Protein AF-A0A962V401-F1 (afdb_monomer_lite)

Sequence (139 aa):
MSAPSSNAVAEILKDAGLAAFVAAALFLPIIGLKTEATAGGITLESHWRWALIAVAVVFVGRIVLNVLFWRRPVKTETARRTEQKAAFGRFLGKMALPAFIVFAIVLPQLPTTDRYILDLSILVLTYVMLGWGLNIVVG

pLDDT: mean 72.98, std 13.34, range [42.22, 93.94]

Foldseek 3Di:
DDDDDPVLVVVLQVVLVVQLVVLLVVLCVVPQWDWDQDPPGTDTDGRNVVSVVRSVCSSVVSSCCCVVVVVDPPPCCVVVVVVVCVVVVVVCVVVVVVVVVVCVVCVVVDPPPPVVVVVVVVVVVVVVCVVVVVVPPPD

Radius of gyration: 25.11 Å; chains: 1; bounding box: 46×56×65 Å

Structure (mmCIF, N/CA/C/O backbone):
data_AF-A0A962V401-F1
#
_entry.id   AF-A0A962V401-F1
#
loop_
_atom_site.group_PDB
_atom_site.id
_atom_site.type_symbol
_atom_site.label_atom_id
_atom_site.label_alt_id
_atom_site.label_comp_id
_atom_site.label_asym_id
_atom_site.label_entity_id
_atom_site.label_seq_id
_atom_site.pdbx_PDB_ins_code
_atom_site.Cartn_x
_atom_site.Cartn_y
_atom_site.Cartn_z
_atom_site.occupancy
_atom_site.B_iso_or_equiv
_atom_site.auth_seq_id
_atom_site.auth_comp_id
_atom_site.auth_asym_id
_atom_site.auth_atom_id
_atom_site.pdbx_PDB_model_num
ATOM 1 N N . MET A 1 1 ? 9.702 -25.055 -34.983 1.00 43.50 1 MET A N 1
ATOM 2 C CA . MET A 1 1 ? 8.910 -24.955 -33.737 1.00 43.50 1 MET A CA 1
ATOM 3 C C . MET A 1 1 ? 9.474 -25.965 -32.749 1.00 43.50 1 MET A C 1
ATOM 5 O O . MET A 1 1 ? 9.172 -27.140 -32.870 1.00 43.50 1 MET A O 1
ATOM 9 N N . SER A 1 2 ? 10.379 -25.551 -31.861 1.00 43.22 2 SER A N 1
ATOM 10 C CA . SER A 1 2 ? 10.957 -26.412 -30.819 1.00 43.22 2 SER A CA 1
ATOM 11 C C . SER A 1 2 ? 10.089 -26.347 -29.559 1.00 43.22 2 SER A C 1
ATOM 13 O O . SER A 1 2 ? 9.706 -25.260 -29.127 1.00 43.22 2 SER A O 1
ATOM 15 N N . ALA A 1 3 ? 9.735 -27.512 -29.012 1.00 51.78 3 ALA A N 1
ATOM 16 C CA . ALA A 1 3 ? 8.950 -27.637 -27.788 1.00 51.78 3 ALA A CA 1
ATOM 17 C C . ALA A 1 3 ? 9.644 -26.912 -26.614 1.00 51.78 3 ALA A C 1
ATOM 19 O O . ALA A 1 3 ? 10.876 -26.948 -26.531 1.00 51.78 3 ALA A O 1
ATOM 20 N N . PRO A 1 4 ? 8.895 -26.254 -25.710 1.00 54.12 4 PRO A N 1
ATOM 21 C CA . PRO A 1 4 ? 9.480 -25.694 -24.500 1.00 54.12 4 PRO A CA 1
ATOM 22 C C . PRO A 1 4 ? 10.101 -26.835 -23.687 1.00 54.12 4 PRO A C 1
ATOM 24 O O . PRO A 1 4 ? 9.451 -27.849 -23.432 1.00 54.12 4 PRO A O 1
ATOM 27 N N . SER A 1 5 ? 11.373 -26.697 -23.314 1.00 62.91 5 SER A N 1
ATOM 28 C CA . SER A 1 5 ? 12.041 -27.656 -22.438 1.00 62.91 5 SER A CA 1
ATOM 29 C C . SER A 1 5 ? 11.251 -27.772 -21.131 1.00 62.91 5 SER A C 1
ATOM 31 O O . SER A 1 5 ? 10.781 -26.769 -20.593 1.00 62.91 5 SER A O 1
ATOM 33 N N . SER A 1 6 ? 11.097 -28.991 -20.606 1.00 64.62 6 SER A N 1
ATOM 34 C CA . SER A 1 6 ? 10.346 -29.274 -19.366 1.00 64.62 6 SER A CA 1
ATOM 35 C C . SER A 1 6 ? 10.743 -28.362 -18.192 1.00 64.62 6 SER A C 1
ATOM 37 O O . SER A 1 6 ? 9.933 -28.078 -17.312 1.00 64.62 6 SER A O 1
ATOM 39 N N . ASN A 1 7 ? 11.981 -27.865 -18.205 1.00 76.19 7 ASN A N 1
ATOM 40 C CA . ASN A 1 7 ? 12.528 -26.968 -17.194 1.00 76.19 7 ASN A CA 1
ATOM 41 C C . ASN A 1 7 ? 11.918 -25.560 -17.253 1.00 76.19 7 ASN A C 1
ATOM 43 O O . ASN A 1 7 ? 11.661 -24.979 -16.205 1.00 76.19 7 ASN A O 1
ATOM 47 N N . ALA A 1 8 ? 11.608 -25.037 -18.444 1.00 72.00 8 ALA A N 1
ATOM 48 C CA . ALA A 1 8 ? 11.020 -23.705 -18.591 1.00 72.00 8 ALA A CA 1
ATOM 49 C C . ALA A 1 8 ? 9.598 -23.648 -18.010 1.00 72.00 8 ALA A C 1
ATOM 51 O O . ALA A 1 8 ? 9.237 -22.701 -17.319 1.00 72.00 8 ALA A O 1
ATOM 52 N N . VAL A 1 9 ? 8.796 -24.694 -18.234 1.00 75.06 9 VAL A N 1
ATOM 53 C CA . VAL A 1 9 ? 7.444 -24.790 -17.658 1.00 75.06 9 VAL A CA 1
ATOM 54 C C . VAL A 1 9 ? 7.515 -24.915 -16.133 1.00 75.06 9 VAL A C 1
ATOM 56 O O . VAL A 1 9 ? 6.753 -24.256 -15.427 1.00 75.06 9 VAL A O 1
ATOM 59 N N . ALA A 1 10 ? 8.464 -25.704 -15.617 1.00 80.81 10 ALA A N 1
ATOM 60 C CA . ALA A 1 10 ? 8.680 -25.854 -14.180 1.00 80.81 10 ALA A CA 1
ATOM 61 C C . ALA A 1 10 ? 9.141 -24.547 -13.508 1.00 80.81 10 ALA A C 1
ATOM 63 O O . ALA A 1 10 ? 8.697 -24.245 -12.401 1.00 80.81 10 ALA A O 1
ATOM 64 N N . GLU A 1 11 ? 9.991 -23.754 -14.160 1.00 80.06 11 GLU A N 1
ATOM 65 C CA . GLU A 1 11 ? 10.421 -22.441 -13.661 1.00 80.06 11 GLU A CA 1
ATOM 66 C C . GLU A 1 11 ? 9.275 -21.426 -13.634 1.00 80.06 11 GLU A C 1
ATOM 68 O O . GLU A 1 11 ? 9.088 -20.747 -12.624 1.00 80.06 11 GLU A O 1
ATOM 73 N N . ILE A 1 12 ? 8.460 -21.369 -14.693 1.00 79.50 12 ILE A N 1
ATOM 74 C CA . ILE A 1 12 ? 7.288 -20.483 -14.755 1.00 79.50 12 ILE A CA 1
ATOM 75 C C . ILE A 1 12 ? 6.296 -20.821 -13.638 1.00 79.50 12 ILE A C 1
ATOM 77 O O . ILE A 1 12 ? 5.779 -19.921 -12.974 1.00 79.50 12 ILE A O 1
ATOM 81 N N . LEU A 1 13 ? 6.047 -22.113 -13.409 1.00 84.06 13 LEU A N 1
ATOM 82 C CA . LEU A 1 13 ? 5.112 -22.565 -12.384 1.00 84.06 13 LEU A CA 1
ATOM 83 C C . LEU A 1 13 ? 5.643 -22.305 -10.967 1.00 84.06 13 LEU A C 1
ATOM 85 O O . LEU A 1 13 ? 4.868 -21.932 -10.088 1.00 84.06 13 LEU A O 1
ATOM 89 N N . LYS A 1 14 ? 6.958 -22.443 -10.751 1.00 79.56 14 LYS A N 1
ATOM 90 C CA . LYS A 1 14 ? 7.611 -22.090 -9.482 1.00 79.56 14 LYS A CA 1
ATOM 91 C C . LYS A 1 14 ? 7.542 -20.588 -9.202 1.00 79.56 14 LYS A C 1
ATOM 93 O O . LYS A 1 14 ? 7.170 -20.218 -8.093 1.00 79.56 14 LYS A O 1
ATOM 98 N N . ASP A 1 15 ? 7.842 -19.733 -10.183 1.00 80.56 15 ASP A N 1
ATOM 99 C CA . ASP A 1 15 ? 7.762 -18.270 -10.021 1.00 80.56 15 ASP A CA 1
ATOM 100 C C . ASP A 1 15 ? 6.317 -17.810 -9.771 1.00 80.56 15 ASP A C 1
ATOM 102 O O . ASP A 1 15 ? 6.049 -17.044 -8.844 1.00 80.56 15 ASP A O 1
ATOM 106 N N . ALA A 1 16 ? 5.359 -18.338 -10.539 1.00 83.56 16 ALA A N 1
ATOM 107 C CA . ALA A 1 16 ? 3.942 -18.057 -10.329 1.00 83.56 16 ALA A CA 1
ATOM 108 C C . ALA A 1 16 ? 3.442 -18.553 -8.967 1.00 83.56 16 ALA A C 1
ATOM 110 O O . ALA A 1 16 ? 2.720 -17.828 -8.283 1.00 83.56 16 ALA A O 1
ATOM 111 N N . GLY A 1 17 ? 3.855 -19.752 -8.550 1.00 87.69 17 GLY A N 1
ATOM 112 C CA . GLY A 1 17 ? 3.518 -20.318 -7.246 1.00 87.69 17 GLY A CA 1
ATOM 113 C C . GLY A 1 17 ? 4.066 -19.483 -6.091 1.00 87.69 17 GLY A C 1
ATOM 114 O O . GLY A 1 17 ? 3.326 -19.184 -5.155 1.00 87.69 17 GLY A O 1
ATOM 115 N N . LEU A 1 18 ? 5.322 -19.033 -6.179 1.00 84.75 18 LEU A N 1
ATOM 116 C CA . LEU A 1 18 ? 5.925 -18.171 -5.161 1.00 84.75 18 LEU A CA 1
ATOM 117 C C . LEU A 1 18 ? 5.203 -16.816 -5.081 1.00 84.75 18 LEU A C 1
ATOM 119 O O . LEU A 1 18 ? 4.879 -16.346 -3.992 1.00 84.75 18 LEU A O 1
ATOM 123 N N . ALA A 1 19 ? 4.889 -16.213 -6.231 1.00 82.88 19 ALA A N 1
ATOM 124 C CA . ALA A 1 19 ? 4.147 -14.957 -6.293 1.00 82.88 19 ALA A CA 1
ATOM 125 C C . ALA A 1 19 ? 2.728 -15.087 -5.710 1.00 82.88 19 ALA A C 1
ATOM 127 O O . ALA A 1 19 ? 2.286 -14.218 -4.958 1.00 82.88 19 ALA A O 1
ATOM 128 N N . ALA A 1 20 ? 2.025 -16.182 -6.012 1.00 85.00 20 ALA A N 1
ATOM 129 C CA . ALA A 1 20 ? 0.698 -16.457 -5.468 1.00 85.00 20 ALA A CA 1
ATOM 130 C C . ALA A 1 20 ? 0.731 -16.743 -3.965 1.00 85.00 20 ALA A C 1
ATOM 132 O O . ALA A 1 20 ? -0.165 -16.307 -3.249 1.00 85.00 20 ALA A O 1
ATOM 133 N N . PHE A 1 21 ? 1.775 -17.412 -3.471 1.00 90.38 21 PHE A N 1
ATOM 134 C CA . PHE A 1 21 ? 1.971 -17.632 -2.040 1.00 90.38 21 PHE A CA 1
ATOM 135 C C . PHE A 1 21 ? 2.149 -16.310 -1.284 1.00 90.38 21 PHE A C 1
ATOM 137 O O . PHE A 1 21 ? 1.480 -16.078 -0.278 1.00 90.38 21 PHE A O 1
ATOM 144 N N . VAL A 1 22 ? 2.983 -15.405 -1.806 1.00 88.19 22 VAL A N 1
ATOM 145 C CA . VAL A 1 22 ? 3.153 -14.061 -1.230 1.00 88.19 22 VAL A CA 1
ATOM 146 C C . VAL A 1 22 ? 1.838 -13.276 -1.277 1.00 88.19 22 VAL A C 1
ATOM 148 O O . VAL A 1 22 ? 1.448 -12.666 -0.284 1.00 88.19 22 VAL A O 1
ATOM 151 N N . ALA A 1 23 ? 1.113 -13.328 -2.397 1.00 86.06 23 ALA A N 1
ATOM 152 C CA . ALA A 1 23 ? -0.193 -12.684 -2.515 1.00 86.06 23 ALA A CA 1
ATOM 153 C C . ALA A 1 23 ? -1.221 -13.266 -1.537 1.00 86.06 23 ALA A C 1
ATOM 155 O O . ALA A 1 23 ? -2.005 -12.514 -0.970 1.00 86.06 23 ALA A O 1
ATOM 156 N N . ALA A 1 24 ? -1.204 -14.577 -1.297 1.00 86.56 24 ALA A N 1
ATOM 157 C CA . ALA A 1 24 ? -2.078 -15.219 -0.327 1.00 86.56 24 ALA A CA 1
ATOM 158 C C . ALA A 1 24 ? -1.774 -14.749 1.097 1.00 86.56 24 ALA A C 1
ATOM 160 O O . ALA A 1 24 ? -2.691 -14.348 1.810 1.00 86.56 24 ALA A O 1
ATOM 161 N N . ALA A 1 25 ? -0.496 -14.712 1.481 1.00 88.12 25 ALA A N 1
ATOM 162 C CA . ALA A 1 25 ? -0.080 -14.220 2.791 1.00 88.12 25 ALA A CA 1
ATOM 163 C C . ALA A 1 25 ? -0.564 -12.783 3.062 1.00 88.12 25 ALA A C 1
ATOM 165 O O . ALA A 1 25 ? -0.915 -12.457 4.193 1.00 88.12 25 ALA A O 1
ATOM 166 N N . LEU A 1 26 ? -0.626 -11.941 2.025 1.00 87.19 26 LEU A N 1
ATOM 167 C CA . LEU A 1 26 ? -1.091 -10.558 2.137 1.00 87.19 26 LEU A CA 1
ATOM 168 C C . LEU A 1 26 ? -2.619 -10.428 2.044 1.00 87.19 26 LEU A C 1
ATOM 170 O O . LEU A 1 26 ? -3.238 -9.767 2.872 1.00 87.19 26 LEU A O 1
ATOM 174 N N . PHE A 1 27 ? -3.253 -11.040 1.046 1.00 84.31 27 PHE A N 1
ATOM 175 C CA . PHE A 1 27 ? -4.665 -10.805 0.739 1.00 84.31 27 PHE A CA 1
ATOM 176 C C . PHE A 1 27 ? -5.631 -11.608 1.602 1.00 84.31 27 PHE A C 1
ATOM 178 O O . PHE A 1 27 ? -6.745 -11.139 1.826 1.00 84.31 27 PHE A O 1
ATOM 185 N N . LEU A 1 28 ? -5.242 -12.777 2.118 1.00 83.69 28 LEU A N 1
ATOM 186 C CA . LEU A 1 28 ? -6.113 -13.547 3.011 1.00 83.69 28 LEU A CA 1
ATOM 187 C C . LEU A 1 28 ? -6.491 -12.771 4.282 1.00 83.69 28 LEU A C 1
ATOM 189 O O . LEU A 1 28 ? -7.688 -12.671 4.544 1.00 83.69 28 LEU A O 1
ATOM 193 N N . PRO A 1 29 ? -5.553 -12.188 5.053 1.00 78.25 29 PRO A N 1
ATOM 194 C CA . PRO A 1 29 ? -5.925 -11.429 6.246 1.00 78.25 29 PRO A CA 1
ATOM 195 C C . PRO A 1 29 ? -6.594 -10.092 5.907 1.00 78.25 29 PRO A C 1
ATOM 197 O O . PRO A 1 29 ? -7.515 -9.689 6.607 1.00 78.25 29 PRO A O 1
ATOM 200 N N . ILE A 1 30 ? -6.172 -9.426 4.825 1.00 79.38 30 ILE A N 1
ATOM 201 C CA . ILE A 1 30 ? -6.671 -8.090 4.458 1.00 79.38 30 ILE A CA 1
ATOM 202 C C . ILE A 1 30 ? -8.090 -8.143 3.874 1.00 79.38 30 ILE A C 1
ATOM 204 O O . ILE A 1 30 ? -8.907 -7.276 4.163 1.00 79.38 30 ILE A O 1
ATOM 208 N N . ILE A 1 31 ? -8.386 -9.133 3.029 1.00 79.75 31 ILE A N 1
ATOM 209 C CA . ILE A 1 31 ? -9.669 -9.242 2.316 1.00 79.75 31 ILE A CA 1
ATOM 210 C C . ILE A 1 31 ? -10.583 -10.276 2.981 1.00 79.75 31 ILE A C 1
ATOM 212 O O . ILE A 1 31 ? -11.800 -10.124 2.963 1.00 79.75 31 ILE A O 1
ATOM 216 N N . GLY A 1 32 ? -10.027 -11.342 3.562 1.00 73.44 32 GLY A N 1
ATOM 217 C CA . GLY A 1 32 ? -10.812 -12.445 4.122 1.00 73.44 32 GLY A CA 1
ATOM 218 C C . GLY A 1 32 ? -11.537 -12.102 5.423 1.00 73.44 32 GLY A C 1
ATOM 219 O O . GLY A 1 32 ? -12.570 -12.711 5.714 1.00 73.44 32 GLY A O 1
ATOM 220 N N . LEU A 1 33 ? -11.041 -11.122 6.182 1.00 71.81 33 LEU A N 1
ATOM 221 C CA . LEU A 1 33 ? -11.583 -10.734 7.482 1.00 71.81 33 LEU A CA 1
ATOM 222 C C . LEU A 1 33 ? -11.992 -9.260 7.451 1.00 71.81 33 LEU A C 1
ATOM 224 O O . LEU A 1 33 ? -11.164 -8.373 7.639 1.00 71.81 33 LEU A O 1
ATOM 228 N N . LYS A 1 34 ? -13.281 -9.001 7.213 1.00 65.31 34 LYS A N 1
ATOM 229 C CA . LYS A 1 34 ? -13.847 -7.654 7.286 1.00 65.31 34 LYS A CA 1
ATOM 230 C C . LYS A 1 34 ? -14.651 -7.530 8.575 1.00 65.31 34 LYS A C 1
ATOM 232 O O . LYS A 1 34 ? -15.604 -8.273 8.795 1.00 65.31 34 LYS A O 1
ATOM 237 N N . THR A 1 35 ? -14.256 -6.613 9.448 1.00 67.75 35 THR A N 1
ATOM 238 C CA . THR A 1 35 ? -15.041 -6.279 10.640 1.00 67.75 35 THR A CA 1
ATOM 239 C C . THR A 1 35 ? -16.066 -5.218 10.279 1.00 67.75 35 THR A C 1
ATOM 241 O O . THR A 1 35 ? -15.695 -4.094 9.942 1.00 67.75 35 THR A O 1
ATOM 244 N N . GLU A 1 36 ? -17.344 -5.573 10.355 1.00 67.56 36 GLU A N 1
ATOM 245 C CA . GLU A 1 36 ? -18.454 -4.637 10.186 1.00 67.56 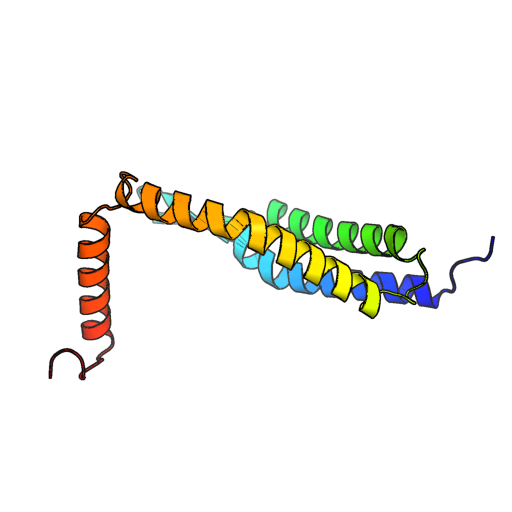36 GLU A CA 1
ATOM 246 C C . GLU A 1 36 ? -18.978 -4.258 11.578 1.00 67.56 36 GLU A C 1
ATOM 248 O O . GLU A 1 36 ? -19.319 -5.122 12.391 1.00 67.56 36 GLU A O 1
ATOM 253 N N . ALA A 1 37 ? -18.982 -2.959 11.884 1.00 61.34 37 ALA A N 1
ATOM 254 C CA . ALA A 1 37 ? -19.519 -2.436 13.134 1.00 61.34 37 ALA A CA 1
ATOM 255 C C . ALA A 1 37 ? -21.019 -2.173 12.954 1.00 61.34 37 ALA A C 1
ATOM 257 O O . ALA A 1 37 ? -21.414 -1.206 12.305 1.00 61.34 37 ALA A O 1
ATOM 258 N N . THR A 1 38 ? -21.851 -3.048 13.515 1.00 62.91 38 THR A N 1
ATOM 259 C CA . THR A 1 38 ? -23.307 -2.863 13.573 1.00 62.91 38 THR A CA 1
ATOM 260 C C . THR A 1 38 ? -23.687 -2.228 14.911 1.00 62.91 38 THR A C 1
ATOM 262 O O . THR A 1 38 ? -22.955 -2.348 15.891 1.00 62.91 38 THR A O 1
ATOM 265 N N . ALA A 1 39 ? -24.846 -1.564 14.974 1.00 63.81 39 ALA A N 1
ATOM 266 C CA . ALA A 1 39 ? -25.337 -0.777 16.116 1.00 63.81 39 ALA A CA 1
ATOM 267 C C . ALA A 1 39 ? -25.395 -1.500 17.490 1.00 63.81 39 ALA A C 1
ATOM 269 O O . ALA A 1 39 ? -25.713 -0.865 18.490 1.00 63.81 39 ALA A O 1
ATOM 270 N N . GLY A 1 40 ? -25.075 -2.798 17.560 1.00 71.69 40 GLY A N 1
ATOM 271 C CA . GLY A 1 40 ? -24.986 -3.589 18.792 1.00 71.69 40 GLY A CA 1
ATOM 272 C C . GLY A 1 40 ? -23.695 -4.406 18.970 1.00 71.69 40 GLY A C 1
ATOM 273 O O . GLY A 1 40 ? -23.645 -5.214 19.894 1.00 71.69 40 GLY A O 1
ATOM 274 N N . GLY A 1 41 ? -22.666 -4.248 18.122 1.00 67.50 41 GLY A N 1
ATOM 275 C CA . GLY A 1 41 ? -21.396 -4.974 18.274 1.00 67.50 41 GLY A CA 1
ATOM 276 C C . GLY A 1 41 ? -20.521 -5.063 17.017 1.00 67.50 41 GLY A C 1
ATOM 277 O O . GLY A 1 41 ? -20.858 -4.551 15.950 1.00 67.50 41 GLY A O 1
ATOM 278 N N . ILE A 1 42 ? -19.377 -5.740 17.154 1.00 68.12 42 ILE A N 1
ATOM 279 C CA . ILE A 1 42 ? -18.432 -6.017 16.062 1.00 68.12 42 ILE A CA 1
ATOM 280 C C . ILE A 1 42 ? -18.755 -7.406 15.508 1.00 68.12 42 ILE A C 1
ATOM 282 O O . ILE A 1 42 ? -18.558 -8.408 16.196 1.00 68.12 42 ILE A O 1
ATOM 286 N N . THR A 1 43 ? -19.247 -7.482 14.275 1.00 65.88 43 THR A N 1
ATOM 287 C CA . THR A 1 43 ? -19.491 -8.755 13.584 1.00 65.88 43 THR A CA 1
ATOM 288 C C . THR A 1 43 ? -18.397 -8.993 12.548 1.00 65.88 43 THR A C 1
ATOM 290 O O . THR A 1 43 ? -18.076 -8.105 11.758 1.00 65.88 43 THR A O 1
ATOM 293 N N . LEU A 1 44 ? -17.789 -10.184 12.558 1.00 65.81 44 LEU A N 1
ATOM 294 C CA . LEU A 1 44 ? -16.812 -10.581 11.543 1.00 65.81 44 LEU A CA 1
ATOM 295 C C . LEU A 1 44 ? -17.546 -11.111 10.309 1.00 65.81 44 LEU A C 1
ATOM 297 O O . LEU A 1 44 ? -18.040 -12.239 10.315 1.00 65.81 44 LEU A O 1
ATOM 301 N N . GLU A 1 45 ? -17.574 -10.324 9.236 1.00 69.94 45 GLU A N 1
ATOM 302 C CA . GLU A 1 45 ? -18.034 -10.793 7.934 1.00 69.94 45 GLU A CA 1
ATOM 303 C C . GLU A 1 45 ? -16.861 -11.328 7.119 1.00 69.94 45 GLU A C 1
ATOM 305 O O . GLU A 1 45 ? -15.930 -10.612 6.726 1.00 69.94 45 GLU A O 1
ATOM 310 N N . SER A 1 46 ? -16.903 -12.628 6.849 1.00 71.69 46 SER A N 1
ATOM 311 C CA . SER A 1 46 ? -15.780 -13.304 6.230 1.00 71.69 46 SER A CA 1
ATOM 312 C C . SER A 1 46 ? -15.927 -13.406 4.714 1.00 71.69 46 SER A C 1
ATOM 314 O O . SER A 1 46 ? -16.760 -14.142 4.184 1.00 71.69 46 SER A O 1
ATOM 316 N N . HIS A 1 47 ? -15.073 -12.676 4.003 1.00 79.44 47 HIS A N 1
ATOM 317 C CA . HIS A 1 47 ? -15.124 -12.498 2.553 1.00 79.44 47 HIS A CA 1
ATOM 318 C C . HIS A 1 47 ? -14.089 -13.377 1.819 1.00 79.44 47 HIS A C 1
ATOM 320 O O . HIS A 1 47 ? -13.449 -12.950 0.855 1.00 79.44 47 HIS A O 1
ATOM 326 N N . TRP A 1 48 ? -13.948 -14.645 2.234 1.00 78.19 48 TRP A N 1
ATOM 327 C CA . TRP A 1 48 ? -12.980 -15.617 1.681 1.00 78.19 48 TRP A CA 1
ATOM 328 C C . TRP A 1 48 ? -13.001 -15.726 0.154 1.00 78.19 48 TRP A C 1
ATOM 330 O O . TRP A 1 48 ? -11.964 -15.922 -0.477 1.00 78.19 48 TRP A O 1
ATOM 340 N N . ARG A 1 49 ? -14.181 -15.571 -0.454 1.00 82.19 49 ARG A N 1
ATOM 341 C CA . ARG A 1 49 ? -14.363 -15.670 -1.907 1.00 82.19 49 ARG A CA 1
ATOM 342 C C . ARG A 1 49 ? -13.532 -14.625 -2.655 1.00 82.19 49 ARG A C 1
ATOM 344 O O . ARG A 1 49 ? -12.863 -14.963 -3.624 1.00 82.19 49 ARG A O 1
ATOM 351 N N . TRP A 1 50 ? -13.525 -13.383 -2.174 1.00 80.44 50 TRP A N 1
ATOM 352 C CA . TRP A 1 50 ? -12.772 -12.284 -2.783 1.00 80.44 50 TRP A CA 1
ATOM 353 C C . TRP A 1 50 ? -11.266 -12.430 -2.571 1.00 80.44 50 TRP A C 1
ATOM 355 O O . TRP A 1 50 ? -10.493 -12.182 -3.495 1.00 80.44 50 TRP A O 1
ATOM 365 N N . ALA A 1 51 ? -10.854 -12.911 -1.394 1.00 81.25 51 ALA A N 1
ATOM 366 C CA . ALA A 1 51 ? -9.451 -13.194 -1.107 1.00 81.25 51 ALA A CA 1
ATOM 367 C C . ALA A 1 51 ? -8.889 -14.274 -2.050 1.00 81.25 51 ALA A C 1
ATOM 369 O O . ALA A 1 51 ? -7.827 -14.090 -2.644 1.00 81.25 51 ALA A O 1
ATOM 370 N N . LEU A 1 52 ? -9.629 -15.368 -2.258 1.00 85.81 52 LEU A N 1
ATOM 371 C CA . LEU A 1 52 ? -9.219 -16.445 -3.165 1.00 85.81 52 LEU A CA 1
ATOM 372 C C . LEU A 1 52 ? -9.173 -15.993 -4.631 1.00 85.81 52 LEU A C 1
ATOM 374 O O . LEU A 1 52 ? 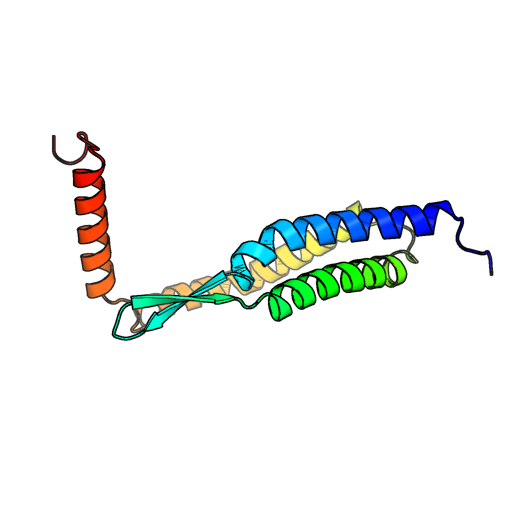-8.236 -16.352 -5.345 1.00 85.81 52 LEU A O 1
ATOM 378 N N . ILE A 1 53 ? -10.133 -15.173 -5.075 1.00 87.06 53 ILE A N 1
ATOM 379 C CA . ILE A 1 53 ? -10.120 -14.597 -6.429 1.00 87.06 53 ILE A CA 1
ATOM 380 C C . ILE A 1 53 ? -8.873 -13.726 -6.628 1.00 87.06 53 ILE A C 1
ATOM 382 O O . ILE A 1 53 ? -8.196 -13.866 -7.645 1.00 87.06 53 ILE A O 1
ATOM 386 N N . ALA A 1 54 ? -8.521 -12.875 -5.660 1.00 83.50 54 ALA A N 1
ATOM 387 C CA . ALA A 1 54 ? -7.336 -12.022 -5.753 1.00 83.50 54 ALA A CA 1
ATOM 388 C C . ALA A 1 54 ? -6.039 -12.842 -5.895 1.00 83.50 54 ALA A C 1
ATOM 390 O O . ALA A 1 54 ? -5.204 -12.543 -6.751 1.00 83.50 54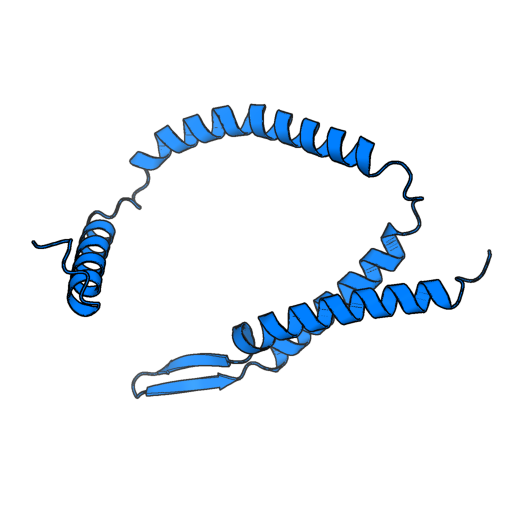 ALA A O 1
ATOM 391 N N . VAL A 1 55 ? -5.894 -13.920 -5.118 1.00 86.12 55 VAL A N 1
ATOM 392 C CA . VAL A 1 55 ? -4.745 -14.839 -5.218 1.00 86.12 55 VAL A CA 1
ATOM 393 C C . VAL A 1 55 ? -4.706 -15.541 -6.577 1.00 86.12 55 VAL A C 1
ATOM 395 O O . VAL A 1 55 ? -3.649 -15.599 -7.210 1.00 86.12 55 VAL A O 1
ATOM 398 N N . ALA A 1 56 ? -5.852 -16.029 -7.060 1.00 86.38 56 ALA A N 1
ATOM 399 C CA . ALA A 1 56 ? -5.952 -16.682 -8.363 1.00 86.38 56 ALA A CA 1
ATOM 400 C C . ALA A 1 56 ? -5.587 -15.730 -9.514 1.00 86.38 56 ALA A C 1
ATOM 402 O O . ALA A 1 56 ? -4.866 -16.122 -10.433 1.00 86.38 56 ALA A O 1
ATOM 403 N N . VAL A 1 57 ? -6.015 -14.465 -9.444 1.00 90.62 57 VAL A N 1
ATOM 404 C CA . VAL A 1 57 ? -5.658 -13.432 -10.427 1.00 90.62 57 VAL A CA 1
ATOM 405 C C . VAL A 1 57 ? -4.152 -13.184 -10.445 1.00 90.62 57 VAL A C 1
ATOM 407 O O . VAL A 1 57 ? -3.573 -13.101 -11.528 1.00 90.62 57 VAL A O 1
ATOM 410 N N . VAL A 1 58 ? -3.491 -13.118 -9.285 1.00 85.81 58 VAL A N 1
ATOM 411 C CA . VAL A 1 58 ? -2.027 -12.958 -9.233 1.00 85.81 58 VAL A CA 1
ATOM 412 C C . VAL A 1 58 ? -1.316 -14.174 -9.826 1.00 85.81 58 VAL A C 1
ATOM 414 O O . VAL A 1 58 ? -0.399 -13.999 -10.627 1.00 85.81 58 VAL A O 1
ATOM 417 N N . PHE A 1 59 ? -1.752 -15.392 -9.496 1.00 85.94 59 PHE A N 1
ATOM 418 C CA . PHE A 1 59 ? -1.171 -16.624 -10.038 1.00 85.94 59 PHE A CA 1
ATOM 419 C C . PHE A 1 59 ? -1.291 -16.689 -11.568 1.00 85.94 59 PHE A C 1
ATOM 421 O O . PHE A 1 59 ? -0.289 -16.830 -12.273 1.00 85.94 59 PHE A O 1
ATOM 428 N N . VAL A 1 60 ? -2.509 -16.523 -12.094 1.00 85.81 60 VAL A N 1
ATOM 429 C CA . VAL A 1 60 ? -2.784 -16.572 -13.538 1.00 85.81 60 VAL A CA 1
ATOM 430 C C . VAL A 1 60 ? -2.106 -15.410 -14.254 1.00 85.81 60 VAL A C 1
ATOM 432 O O . VAL A 1 60 ? -1.454 -15.617 -15.275 1.00 85.81 60 VAL A O 1
ATOM 435 N N . GLY A 1 61 ? -2.191 -14.200 -13.700 1.00 83.44 61 GLY A N 1
ATOM 436 C CA . GLY A 1 61 ? -1.514 -13.024 -14.234 1.00 83.44 61 GLY A CA 1
ATOM 437 C C . GLY A 1 61 ? -0.006 -13.236 -14.326 1.00 83.44 61 GLY A C 1
ATOM 438 O O . GLY A 1 61 ? 0.594 -12.919 -15.352 1.00 83.44 61 GLY A O 1
ATOM 439 N N . ARG A 1 62 ? 0.611 -13.852 -13.311 1.00 79.75 62 ARG A N 1
ATOM 440 C CA . ARG A 1 62 ? 2.047 -14.144 -13.322 1.00 79.75 62 ARG A CA 1
ATOM 441 C C . ARG A 1 62 ? 2.424 -15.165 -14.393 1.00 79.75 62 ARG A C 1
ATOM 443 O O . ARG A 1 62 ? 3.414 -14.950 -15.089 1.00 79.75 62 ARG A O 1
ATOM 450 N N . ILE A 1 63 ? 1.617 -16.210 -14.589 1.00 80.44 63 ILE A N 1
ATOM 451 C CA . ILE A 1 63 ? 1.812 -17.189 -15.672 1.00 80.44 63 ILE A CA 1
ATOM 452 C C . ILE A 1 63 ? 1.677 -16.517 -17.039 1.00 80.44 63 ILE A C 1
ATOM 454 O O . ILE A 1 63 ? 2.549 -16.684 -17.888 1.00 80.44 63 ILE A O 1
ATOM 458 N N . VAL A 1 64 ? 0.622 -15.725 -17.253 1.00 83.12 64 VAL A N 1
ATOM 459 C CA . VAL A 1 64 ? 0.380 -15.028 -18.525 1.00 83.12 64 VAL A CA 1
ATOM 460 C C . VAL A 1 64 ? 1.517 -14.061 -18.837 1.00 83.12 64 VAL A C 1
ATOM 462 O O . VAL A 1 64 ? 2.025 -14.068 -19.955 1.00 83.12 64 VAL A O 1
ATOM 465 N N . LEU A 1 65 ? 1.969 -13.272 -17.859 1.00 77.75 65 LEU A N 1
ATOM 466 C CA . LEU A 1 65 ? 3.101 -12.366 -18.042 1.00 77.75 65 LEU A CA 1
ATOM 467 C C . LEU A 1 65 ? 4.381 -13.132 -18.389 1.00 77.75 65 LEU A C 1
ATOM 469 O O . LEU A 1 65 ? 5.091 -12.746 -19.314 1.00 77.75 65 LEU A O 1
ATOM 473 N N . ASN A 1 66 ? 4.663 -14.235 -17.701 1.00 73.94 66 ASN A N 1
ATOM 474 C CA . ASN A 1 66 ? 5.865 -15.019 -17.961 1.00 73.94 66 ASN A CA 1
ATOM 475 C C . ASN A 1 66 ? 5.803 -15.702 -19.346 1.00 73.94 66 ASN A C 1
ATOM 477 O O . ASN A 1 66 ? 6.749 -15.649 -20.120 1.00 73.94 66 ASN A O 1
ATOM 481 N N . VAL A 1 67 ? 4.649 -16.224 -19.763 1.00 74.00 67 VAL A N 1
ATOM 482 C CA . VAL A 1 67 ? 4.487 -16.830 -21.098 1.00 74.00 67 VAL A CA 1
ATOM 483 C C . VAL A 1 67 ? 4.528 -15.786 -22.227 1.00 74.00 67 VAL A C 1
ATOM 485 O O . VAL A 1 67 ? 5.099 -16.047 -23.290 1.00 74.00 67 VAL A O 1
ATOM 488 N N . LEU A 1 68 ? 3.941 -14.602 -22.018 1.00 72.06 68 LEU A N 1
ATOM 489 C CA . LEU A 1 68 ? 3.802 -13.572 -23.052 1.00 72.06 68 LEU A CA 1
ATOM 490 C C . LEU A 1 68 ? 5.063 -12.703 -23.204 1.00 72.06 68 LEU A C 1
ATOM 492 O O . LEU A 1 68 ? 5.432 -12.347 -24.324 1.00 72.06 68 LEU A O 1
ATOM 496 N N . PHE A 1 69 ? 5.746 -12.374 -22.102 1.00 65.50 69 PHE A N 1
ATOM 497 C CA . PHE A 1 69 ? 6.900 -11.465 -22.115 1.00 65.50 69 PHE A CA 1
ATOM 498 C C . PHE A 1 69 ? 8.254 -12.183 -22.264 1.00 65.50 69 PHE A C 1
ATOM 500 O O . PHE A 1 69 ? 9.204 -11.567 -22.751 1.00 65.50 69 PHE A O 1
ATOM 507 N N . TRP A 1 70 ? 8.357 -13.483 -21.957 1.00 57.75 70 TRP A N 1
ATOM 508 C CA . TRP A 1 70 ? 9.632 -14.229 -21.989 1.00 57.75 70 TRP A CA 1
ATOM 509 C C . TRP A 1 70 ? 10.050 -14.747 -23.379 1.00 57.75 70 TRP A C 1
ATOM 511 O O . TRP A 1 70 ? 11.092 -15.380 -23.532 1.00 57.75 70 TRP A O 1
ATOM 521 N N . ARG A 1 71 ? 9.298 -14.416 -24.443 1.00 54.78 71 ARG A N 1
ATOM 522 C CA . ARG A 1 71 ? 9.740 -14.600 -25.845 1.00 54.78 71 ARG A CA 1
ATOM 523 C C . ARG A 1 71 ? 10.684 -13.504 -26.352 1.00 54.78 71 ARG A C 1
ATOM 525 O O . ARG A 1 71 ? 11.067 -13.531 -27.521 1.00 54.78 71 ARG A O 1
ATOM 532 N N . ARG A 1 72 ? 11.070 -12.532 -25.520 1.00 51.47 72 ARG A N 1
ATOM 533 C CA . ARG A 1 72 ? 12.100 -11.550 -25.883 1.00 51.47 72 ARG A CA 1
ATOM 534 C C . ARG A 1 72 ? 13.417 -11.920 -25.203 1.00 51.47 72 ARG A C 1
ATOM 536 O O . ARG A 1 72 ? 13.434 -12.010 -23.979 1.00 51.47 72 ARG A O 1
ATOM 543 N N . PRO A 1 73 ? 14.513 -12.136 -25.956 1.00 42.22 73 PRO A N 1
ATOM 544 C CA . PRO A 1 73 ? 15.794 -12.475 -25.360 1.00 42.22 73 PRO A CA 1
ATOM 545 C C . PRO A 1 73 ? 16.212 -11.357 -24.406 1.00 42.22 73 PRO A C 1
ATOM 547 O O . PRO A 1 73 ? 16.372 -10.196 -24.796 1.00 42.22 73 PRO A O 1
ATOM 550 N N . VAL A 1 74 ? 16.380 -11.729 -23.141 1.00 50.31 74 VAL A N 1
ATOM 551 C CA . VAL A 1 74 ? 16.952 -10.900 -22.084 1.00 50.31 74 VAL A CA 1
ATOM 552 C C . VAL A 1 74 ? 18.431 -10.692 -22.413 1.00 50.31 74 VAL A C 1
ATOM 554 O O . VAL A 1 74 ? 19.306 -11.400 -21.929 1.00 50.31 74 VAL A O 1
ATOM 557 N N . LYS A 1 75 ? 18.725 -9.745 -23.306 1.00 45.28 75 LYS A N 1
ATOM 558 C CA . LYS A 1 75 ? 20.097 -9.263 -23.533 1.00 45.28 75 LYS A CA 1
ATOM 559 C C . LYS A 1 75 ? 20.217 -7.743 -23.600 1.00 45.28 75 LYS A C 1
ATOM 561 O O . LYS A 1 75 ? 21.253 -7.216 -23.987 1.00 45.28 75 LYS A O 1
ATOM 566 N N . THR A 1 76 ? 19.184 -7.010 -23.186 1.00 46.22 76 THR A N 1
ATOM 567 C CA . THR A 1 76 ? 19.229 -5.536 -23.167 1.00 46.22 76 THR A CA 1
ATOM 568 C C . THR A 1 76 ? 18.338 -4.931 -22.077 1.00 46.22 76 THR A C 1
ATOM 570 O O . THR A 1 76 ? 17.857 -3.816 -22.224 1.00 46.22 76 THR A O 1
ATOM 573 N N . GLU A 1 77 ? 18.064 -5.632 -20.972 1.00 51.94 77 GLU A N 1
ATOM 574 C CA . GLU A 1 77 ? 17.256 -5.034 -19.894 1.00 51.94 77 GLU A CA 1
ATOM 575 C C . GLU A 1 77 ? 18.041 -4.022 -19.055 1.00 51.94 77 GLU A C 1
ATOM 577 O O . GLU A 1 77 ? 17.471 -3.017 -18.653 1.00 51.94 77 GLU A O 1
ATOM 582 N N . THR A 1 78 ? 19.344 -4.194 -18.840 1.00 47.94 78 THR A N 1
ATOM 583 C CA . THR A 1 78 ? 20.138 -3.244 -18.041 1.00 47.94 78 THR A CA 1
ATOM 584 C C . THR A 1 78 ? 20.363 -1.911 -18.761 1.00 47.94 78 THR A C 1
ATOM 586 O O . THR A 1 78 ? 20.221 -0.857 -18.146 1.00 47.94 78 THR A O 1
ATOM 589 N N . ALA A 1 79 ? 20.613 -1.925 -20.075 1.00 46.72 79 ALA A N 1
ATOM 590 C CA . ALA A 1 79 ? 20.757 -0.700 -20.870 1.00 46.72 79 ALA A CA 1
ATOM 591 C C . ALA A 1 79 ? 19.401 -0.007 -21.118 1.00 46.72 79 ALA A C 1
ATOM 593 O O . ALA A 1 79 ? 19.273 1.201 -20.927 1.00 46.72 79 ALA A O 1
ATOM 594 N N . ARG A 1 80 ? 18.347 -0.776 -21.433 1.00 50.25 80 ARG A N 1
ATOM 595 C CA . ARG A 1 80 ? 17.016 -0.232 -21.749 1.00 50.25 80 ARG A CA 1
ATOM 596 C C . ARG A 1 80 ? 16.221 0.195 -20.512 1.00 50.25 80 ARG A C 1
ATOM 598 O O . ARG A 1 80 ? 15.496 1.182 -20.591 1.00 50.25 80 ARG A O 1
ATOM 605 N N . ARG A 1 81 ? 16.380 -0.469 -19.354 1.00 50.03 81 ARG A N 1
ATOM 606 C CA . ARG A 1 81 ? 15.810 0.008 -18.075 1.00 50.03 81 ARG A CA 1
ATOM 607 C C . ARG A 1 81 ? 16.509 1.273 -17.587 1.00 50.03 81 ARG A C 1
ATOM 609 O O . ARG A 1 81 ? 15.843 2.105 -16.984 1.00 50.03 81 ARG A O 1
ATOM 616 N N . THR A 1 82 ? 17.801 1.449 -17.867 1.00 48.22 82 THR A N 1
ATOM 617 C CA . THR A 1 82 ? 18.527 2.688 -17.539 1.00 48.22 82 THR A CA 1
ATOM 618 C C . THR A 1 82 ? 18.068 3.838 -18.435 1.00 48.22 82 THR A C 1
ATOM 620 O O . THR A 1 82 ? 17.742 4.902 -17.918 1.00 48.22 82 THR A O 1
ATOM 623 N N . GLU A 1 83 ? 17.902 3.615 -19.743 1.00 52.53 83 GLU A N 1
ATOM 624 C CA . GLU A 1 83 ? 17.334 4.623 -20.652 1.00 52.53 83 GLU A CA 1
ATOM 625 C C . GLU A 1 83 ? 15.861 4.935 -20.372 1.00 52.53 83 GLU A C 1
ATOM 627 O O . GLU A 1 83 ? 15.489 6.105 -20.386 1.00 52.53 83 GLU A O 1
ATOM 632 N N . GLN A 1 84 ? 15.016 3.944 -20.065 1.00 53.34 84 GLN A N 1
ATOM 633 C CA . GLN A 1 84 ? 13.615 4.192 -19.700 1.00 53.34 84 GLN A CA 1
ATOM 634 C C . GLN A 1 84 ? 13.480 4.874 -18.340 1.00 53.34 84 GLN A C 1
ATOM 636 O O . GLN A 1 84 ? 12.668 5.784 -18.222 1.00 53.34 84 GLN A O 1
ATOM 641 N N . LYS A 1 85 ? 14.282 4.511 -17.329 1.00 50.75 85 LYS A N 1
ATOM 642 C CA . LYS A 1 85 ? 14.318 5.238 -16.048 1.00 50.75 85 LYS A CA 1
ATOM 643 C C . LYS A 1 85 ? 14.875 6.653 -16.215 1.00 50.75 85 LYS A C 1
ATOM 645 O O . LYS A 1 85 ? 14.376 7.561 -15.565 1.00 50.75 85 LYS A O 1
ATOM 650 N N . ALA A 1 86 ? 15.836 6.871 -17.114 1.00 55.62 86 ALA A N 1
ATOM 651 C CA . ALA A 1 86 ? 16.379 8.197 -17.418 1.00 55.62 86 ALA A CA 1
ATOM 652 C C . ALA A 1 86 ? 15.447 9.045 -18.305 1.00 55.62 86 ALA A C 1
ATOM 654 O O . ALA A 1 86 ? 15.429 10.268 -18.192 1.00 55.62 86 ALA A O 1
ATOM 655 N N . ALA A 1 87 ? 14.666 8.434 -19.197 1.00 59.78 87 ALA A N 1
ATOM 656 C CA . ALA A 1 87 ? 13.649 9.109 -20.003 1.00 59.78 87 ALA A CA 1
ATOM 657 C C . ALA A 1 87 ? 12.406 9.427 -19.165 1.00 59.78 87 ALA A C 1
ATOM 659 O O . ALA A 1 87 ? 11.917 10.551 -19.214 1.00 59.78 87 ALA A O 1
ATOM 660 N N . PHE A 1 88 ? 11.960 8.487 -18.328 1.00 56.31 88 PHE A N 1
ATOM 661 C CA . PHE A 1 88 ? 10.896 8.702 -17.352 1.00 56.31 88 PHE A CA 1
ATOM 662 C C . PHE A 1 88 ? 11.328 9.705 -16.283 1.00 56.31 88 PHE A C 1
ATOM 664 O O . PHE A 1 88 ? 10.577 10.617 -15.996 1.00 56.31 88 PHE A O 1
ATOM 671 N N . GLY A 1 89 ? 12.561 9.638 -15.777 1.00 60.25 89 GLY A N 1
ATOM 672 C CA . GLY A 1 89 ? 13.118 10.628 -14.850 1.00 60.25 89 GLY A CA 1
ATOM 673 C C . GLY A 1 89 ? 13.269 12.022 -15.464 1.00 60.25 89 GLY A C 1
ATOM 674 O O . GLY A 1 89 ? 13.034 13.010 -14.780 1.00 60.25 89 GLY A O 1
ATOM 675 N N . ARG A 1 90 ? 13.576 12.134 -16.765 1.00 61.53 90 ARG A N 1
ATOM 676 C CA . ARG A 1 90 ? 13.581 13.424 -17.485 1.00 61.53 90 ARG A CA 1
ATOM 677 C C . ARG A 1 90 ? 12.179 13.946 -17.790 1.00 61.53 90 ARG A C 1
ATOM 679 O O . ARG A 1 90 ? 11.972 15.152 -17.730 1.00 61.53 90 ARG A O 1
ATOM 686 N N . PHE A 1 91 ? 11.229 13.072 -18.113 1.00 60.41 91 PHE A N 1
ATOM 687 C CA . PHE A 1 91 ? 9.829 13.430 -18.353 1.00 60.41 91 PHE A CA 1
ATOM 688 C C . PHE A 1 91 ? 9.125 13.828 -17.052 1.00 60.41 91 PHE A C 1
ATOM 690 O O . PHE A 1 91 ? 8.497 14.878 -16.986 1.00 60.41 91 PHE A O 1
ATOM 697 N N . LEU A 1 92 ? 9.327 13.048 -15.992 1.00 60.03 92 LEU A N 1
ATOM 698 C CA . LEU A 1 92 ? 8.884 13.350 -14.640 1.00 60.03 92 LEU A CA 1
ATOM 699 C C . LEU A 1 92 ? 9.628 14.579 -14.111 1.00 60.03 92 LEU A C 1
ATOM 701 O O . LEU A 1 92 ? 8.995 15.448 -13.561 1.00 60.03 92 LEU A O 1
ATOM 705 N N . GLY A 1 93 ? 10.920 14.768 -14.372 1.00 61.97 93 GLY A N 1
ATOM 706 C CA . GLY A 1 93 ? 11.614 16.012 -14.016 1.00 61.97 93 GLY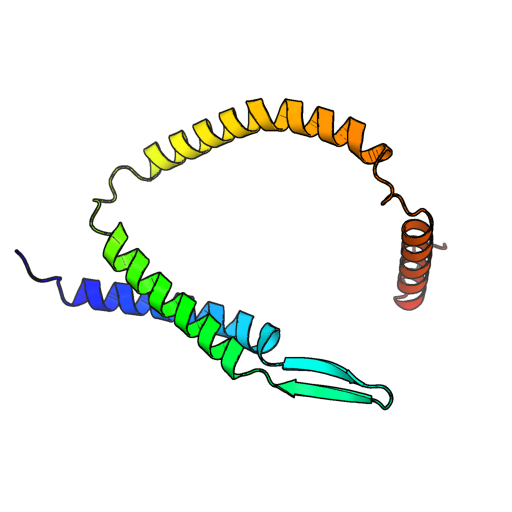 A CA 1
ATOM 707 C C . GLY A 1 93 ? 11.048 17.247 -14.731 1.00 61.97 93 GLY A C 1
ATOM 708 O O . GLY A 1 93 ? 10.785 18.262 -14.092 1.00 61.97 93 GLY A O 1
ATOM 709 N N . LYS A 1 94 ? 10.796 17.162 -16.047 1.00 68.69 94 LYS A N 1
ATOM 710 C CA . LYS A 1 94 ? 10.234 18.272 -16.841 1.00 68.69 94 LYS A CA 1
ATOM 711 C C . LYS A 1 94 ? 8.764 18.563 -16.551 1.00 68.69 94 LYS A C 1
ATOM 713 O O . LYS A 1 94 ? 8.366 19.712 -16.688 1.00 68.69 94 LYS A O 1
ATOM 718 N N . MET A 1 95 ? 7.967 17.555 -16.202 1.00 63.91 95 MET A N 1
ATOM 719 C CA . MET A 1 95 ? 6.523 17.705 -15.992 1.00 63.91 95 MET A CA 1
ATOM 720 C C . MET A 1 95 ? 6.151 17.783 -14.511 1.00 63.91 95 MET A C 1
ATOM 722 O O . MET A 1 95 ? 5.233 18.512 -14.153 1.00 63.91 95 MET A O 1
ATOM 726 N N . ALA A 1 96 ? 6.895 17.110 -13.634 1.00 69.88 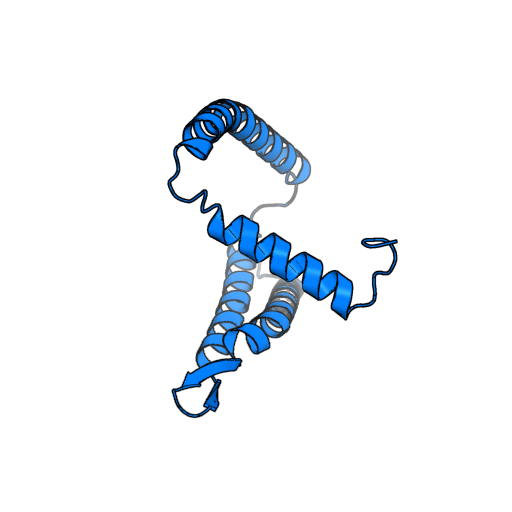96 ALA A N 1
ATOM 727 C CA . ALA A 1 96 ? 6.702 17.211 -12.195 1.00 69.88 96 ALA A CA 1
ATOM 728 C C . ALA A 1 96 ? 7.209 18.542 -11.653 1.00 69.88 96 ALA A C 1
ATOM 730 O O . ALA A 1 96 ? 6.587 19.045 -10.740 1.00 69.88 96 ALA A O 1
ATOM 731 N N . LEU A 1 97 ? 8.253 19.171 -12.210 1.00 71.38 97 LEU A N 1
ATOM 732 C CA . LEU A 1 97 ? 8.673 20.496 -11.736 1.00 71.38 97 LEU A CA 1
ATOM 733 C C . LEU A 1 97 ? 7.551 21.556 -11.854 1.00 71.38 97 LEU A C 1
ATOM 735 O O . LEU A 1 97 ? 7.185 22.130 -10.828 1.00 71.38 97 LEU A O 1
ATOM 739 N N . PRO A 1 98 ? 6.929 21.792 -13.029 1.00 77.25 98 PRO A N 1
ATOM 740 C CA . PRO A 1 98 ? 5.791 22.703 -13.118 1.00 77.25 98 PRO A CA 1
ATOM 741 C C . PRO A 1 98 ? 4.558 22.169 -12.375 1.00 77.25 98 PRO A C 1
ATOM 743 O O . PRO A 1 98 ? 3.847 22.960 -11.763 1.00 77.25 98 PRO A O 1
ATOM 746 N N . ALA A 1 99 ? 4.319 20.852 -12.350 1.00 77.94 99 ALA A N 1
ATOM 747 C CA . ALA A 1 99 ? 3.198 20.287 -11.597 1.00 77.94 99 ALA A CA 1
ATOM 748 C C . ALA A 1 99 ? 3.358 20.452 -10.077 1.00 77.94 99 ALA A C 1
ATOM 750 O O . ALA A 1 99 ? 2.368 20.713 -9.411 1.00 77.94 99 ALA A O 1
ATOM 751 N N . PHE A 1 100 ? 4.572 20.367 -9.527 1.00 78.12 100 PHE A N 1
ATOM 752 C CA . PHE A 1 100 ? 4.861 20.606 -8.112 1.00 78.12 100 PHE A CA 1
ATOM 753 C C . PHE A 1 100 ? 4.750 22.085 -7.758 1.00 78.12 100 PHE A C 1
ATOM 755 O O . PHE A 1 100 ? 4.284 22.396 -6.669 1.00 78.12 100 PHE A O 1
ATOM 762 N N . ILE A 1 101 ? 5.116 22.994 -8.666 1.00 81.44 101 ILE A N 1
ATOM 763 C CA . ILE A 1 101 ? 4.910 24.438 -8.475 1.00 81.44 101 ILE A CA 1
ATOM 764 C C . ILE A 1 101 ? 3.412 24.759 -8.458 1.00 81.44 101 ILE A C 1
ATOM 766 O O . ILE A 1 101 ? 2.935 25.414 -7.535 1.00 81.44 101 ILE A O 1
ATOM 770 N N . VAL A 1 102 ? 2.651 24.248 -9.431 1.00 83.19 102 VAL A N 1
ATOM 771 C CA . VAL A 1 102 ? 1.189 24.409 -9.465 1.00 83.19 102 VAL A CA 1
ATOM 772 C C . VAL A 1 102 ? 0.551 23.752 -8.241 1.00 83.19 102 VAL A C 1
ATOM 774 O O . VAL A 1 102 ? -0.275 24.373 -7.584 1.00 83.19 102 VAL A O 1
ATOM 777 N N . PHE A 1 103 ? 0.977 22.543 -7.876 1.00 79.94 103 PHE A N 1
ATOM 778 C CA . PHE A 1 103 ? 0.512 21.846 -6.680 1.00 79.94 103 PHE A CA 1
ATOM 779 C C . PHE A 1 103 ? 0.808 22.644 -5.412 1.00 79.94 103 PHE A C 1
ATOM 781 O O . PHE A 1 103 ? -0.099 22.807 -4.617 1.00 79.94 103 PHE A O 1
ATOM 788 N N . ALA A 1 104 ? 2.010 23.198 -5.236 1.00 80.69 104 ALA A N 1
ATOM 789 C CA . ALA A 1 104 ? 2.373 24.002 -4.067 1.00 80.69 104 ALA A CA 1
ATOM 790 C C . ALA A 1 104 ? 1.562 25.305 -3.954 1.00 80.69 104 ALA A C 1
ATOM 792 O O . ALA A 1 104 ? 1.268 25.738 -2.844 1.00 80.69 104 ALA A O 1
ATOM 793 N N . ILE A 1 105 ? 1.176 25.912 -5.081 1.00 83.25 105 ILE A N 1
ATOM 794 C CA . ILE A 1 105 ? 0.321 27.112 -5.114 1.00 83.25 105 ILE A CA 1
ATOM 795 C C . ILE A 1 105 ? -1.149 26.755 -4.851 1.00 83.25 105 ILE A C 1
ATOM 797 O O . ILE A 1 105 ? -1.856 27.501 -4.176 1.00 83.25 105 ILE A O 1
ATOM 801 N N . VAL A 1 106 ? -1.612 25.612 -5.364 1.00 81.88 106 VAL A N 1
ATOM 802 C CA . VAL A 1 106 ? -2.994 25.138 -5.203 1.00 81.88 106 VAL A CA 1
ATOM 803 C C . VAL A 1 106 ? -3.223 24.516 -3.823 1.00 81.88 106 VAL A C 1
ATOM 805 O O . VAL A 1 106 ? -4.307 24.673 -3.277 1.00 81.88 106 VAL A O 1
ATOM 808 N N . LEU A 1 107 ? -2.214 23.878 -3.219 1.00 76.12 107 LEU A N 1
ATOM 809 C CA . LEU A 1 107 ? -2.279 23.238 -1.897 1.00 76.12 107 LEU A CA 1
ATOM 810 C C . LEU A 1 107 ? -2.898 24.133 -0.807 1.00 76.12 107 LEU A C 1
ATOM 812 O O . LEU A 1 107 ? -3.853 23.688 -0.176 1.00 76.12 107 LEU A O 1
ATOM 816 N N . PRO A 1 108 ? -2.440 25.385 -0.590 1.00 72.69 108 PRO A N 1
ATOM 817 C CA . PRO A 1 108 ? -3.025 26.265 0.423 1.00 72.69 108 PRO A CA 1
ATOM 818 C C . PRO A 1 108 ? -4.453 26.719 0.089 1.00 72.69 108 PRO A C 1
ATOM 820 O O . PRO A 1 108 ? -5.149 27.212 0.970 1.00 72.69 108 PRO A O 1
ATOM 823 N N . GLN A 1 109 ? -4.888 26.575 -1.166 1.00 75.00 109 GLN A N 1
ATOM 824 C CA . GLN A 1 109 ? -6.243 26.902 -1.623 1.00 75.00 109 GLN A CA 1
ATOM 825 C C . GLN A 1 109 ? -7.194 25.700 -1.530 1.00 75.00 109 GLN A C 1
ATOM 827 O O . GLN A 1 109 ? -8.396 25.852 -1.748 1.00 75.00 109 GLN A O 1
ATOM 832 N N . LEU A 1 110 ? -6.685 24.499 -1.224 1.00 71.31 110 LEU A N 1
ATOM 833 C CA . LEU A 1 110 ? -7.535 23.335 -1.028 1.00 71.31 110 LEU A CA 1
ATOM 834 C C . LEU A 1 110 ? -8.267 23.456 0.320 1.00 71.31 110 LEU A C 1
ATOM 836 O O . LEU A 1 110 ? -7.620 23.631 1.357 1.00 71.31 110 LEU A O 1
ATOM 840 N N . PRO A 1 111 ? -9.604 23.288 0.341 1.00 68.56 111 PRO A N 1
ATOM 841 C CA . PRO A 1 111 ? -10.418 23.371 1.557 1.00 68.56 111 PRO A CA 1
ATOM 842 C C . PRO A 1 111 ? -10.141 22.235 2.556 1.00 68.56 111 PRO A C 1
ATOM 844 O O . PRO A 1 111 ? -10.765 22.179 3.602 1.00 68.56 111 PRO A O 1
ATOM 847 N N . THR A 1 112 ? -9.202 21.336 2.251 1.00 62.31 112 THR A N 1
ATOM 848 C CA . THR A 1 112 ? -8.796 20.197 3.082 1.00 62.31 112 THR A CA 1
ATOM 849 C C . THR A 1 112 ? -7.763 20.554 4.157 1.00 62.31 112 THR A C 1
ATOM 851 O O . THR A 1 112 ? -7.249 19.657 4.823 1.00 62.31 112 THR A O 1
ATOM 854 N N . THR A 1 113 ? -7.425 21.837 4.347 1.00 63.81 113 THR A N 1
ATOM 855 C CA . THR A 1 113 ? -6.615 22.287 5.497 1.00 63.81 113 THR A CA 1
ATOM 856 C C . THR A 1 113 ? -7.521 22.480 6.712 1.00 63.81 113 THR A C 1
ATOM 858 O O . THR A 1 113 ? -7.701 23.585 7.226 1.00 63.81 113 THR A O 1
ATOM 861 N N . ASP A 1 114 ? -8.127 21.388 7.170 1.00 73.62 114 ASP A N 1
ATOM 862 C CA . ASP A 1 114 ? -8.940 21.404 8.375 1.00 73.62 114 ASP A CA 1
ATOM 863 C C . ASP A 1 114 ? -8.011 21.513 9.581 1.00 73.62 114 ASP A C 1
ATOM 865 O O . ASP A 1 114 ? -7.457 20.523 10.068 1.00 73.62 114 ASP A O 1
ATOM 869 N N . ARG A 1 115 ? -7.855 22.736 10.105 1.00 76.62 115 ARG A N 1
ATOM 870 C CA . ARG A 1 115 ? -7.165 22.980 11.384 1.00 76.62 115 ARG A CA 1
ATOM 871 C C . ARG A 1 115 ? -7.707 22.071 12.491 1.00 76.62 115 ARG A C 1
ATOM 873 O O . ARG A 1 115 ? -6.959 21.700 13.383 1.00 76.62 115 ARG A O 1
ATOM 880 N N . TYR A 1 116 ? -8.974 21.682 12.391 1.00 85.75 116 TYR A N 1
ATOM 881 C CA . TYR A 1 116 ? -9.602 20.692 13.253 1.00 85.75 116 TYR A CA 1
ATOM 882 C C . TYR A 1 116 ? -8.893 19.326 13.232 1.00 85.75 116 TYR A C 1
ATOM 884 O O . TYR A 1 116 ? -8.601 18.782 14.291 1.00 85.75 116 TYR A O 1
ATOM 892 N N . ILE A 1 117 ? -8.557 18.786 12.055 1.00 86.06 117 ILE A N 1
ATOM 893 C CA . ILE A 1 117 ? -7.848 17.499 11.944 1.00 86.06 117 ILE A CA 1
ATOM 894 C C . ILE A 1 117 ? -6.429 17.627 12.500 1.00 86.06 117 ILE A C 1
ATOM 896 O O . ILE A 1 117 ? -5.943 16.708 13.155 1.00 86.06 117 ILE A O 1
ATOM 900 N N . LEU A 1 118 ? -5.773 18.769 12.277 1.00 86.81 118 LEU A N 1
ATOM 901 C CA . LEU A 1 118 ? -4.435 19.040 12.807 1.00 86.81 118 LEU A CA 1
ATOM 902 C C . LEU A 1 118 ? -4.458 19.122 14.343 1.00 86.81 118 LEU A C 1
ATOM 904 O O . LEU A 1 118 ? -3.644 18.478 15.000 1.00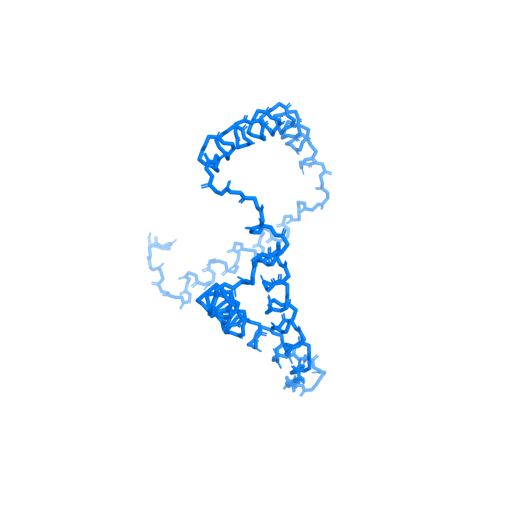 86.81 118 LEU A O 1
ATOM 908 N N . ASP A 1 119 ? -5.427 19.838 14.908 1.00 91.75 119 ASP A N 1
ATOM 909 C CA . ASP A 1 119 ? -5.629 19.962 16.354 1.00 91.75 119 ASP A CA 1
ATOM 910 C C . ASP A 1 119 ? -5.936 18.603 17.000 1.00 91.75 119 ASP A C 1
ATOM 912 O O . ASP A 1 119 ? -5.282 18.200 17.961 1.00 91.75 119 ASP A O 1
ATOM 916 N N . LEU A 1 120 ? -6.838 17.825 16.393 1.00 93.94 120 LEU A N 1
ATOM 917 C CA . LEU A 1 120 ? -7.170 16.474 16.843 1.00 93.94 120 LEU A CA 1
ATOM 918 C C . LEU A 1 120 ? -5.965 15.527 16.732 1.00 93.94 120 LEU A C 1
ATOM 920 O O . LEU A 1 120 ? -5.732 14.718 17.628 1.00 93.94 120 LEU A O 1
ATOM 924 N N . SER A 1 121 ? -5.152 15.659 15.682 1.00 92.38 121 SER A N 1
ATOM 925 C CA . SER A 1 121 ? -3.922 14.874 15.512 1.00 92.38 121 SER A CA 1
ATOM 926 C C . SER A 1 121 ? -2.891 15.192 16.597 1.00 92.38 121 SER A C 1
ATOM 928 O O . SER A 1 121 ? -2.292 14.270 17.146 1.00 92.38 121 SER A O 1
ATOM 930 N N . ILE A 1 122 ? -2.702 16.472 16.942 1.00 91.94 122 ILE A N 1
ATOM 931 C CA . ILE A 1 122 ? -1.814 16.887 18.041 1.00 91.94 122 ILE A CA 1
ATOM 932 C C . ILE A 1 122 ? -2.351 16.383 19.383 1.00 91.94 122 ILE A C 1
ATOM 934 O O . ILE A 1 122 ? -1.587 15.847 20.189 1.00 91.94 122 ILE A O 1
ATOM 938 N N . LEU A 1 123 ? -3.656 16.509 19.625 1.00 93.38 123 LEU A N 1
ATOM 939 C CA . LEU A 1 123 ? -4.296 16.031 20.847 1.00 93.38 123 LEU A CA 1
ATOM 940 C C . LEU A 1 123 ? -4.114 14.519 21.016 1.00 93.38 123 LEU A C 1
ATOM 942 O O . LEU A 1 123 ? -3.695 14.068 22.077 1.00 93.38 123 LEU A O 1
ATOM 946 N N . VAL A 1 124 ? -4.357 13.731 19.967 1.00 93.31 124 VAL A N 1
ATOM 947 C CA . VAL A 1 124 ? -4.159 12.276 20.013 1.00 93.31 124 VAL A CA 1
ATOM 948 C C . VAL A 1 124 ? -2.681 11.934 20.194 1.00 93.31 124 VAL A C 1
ATOM 950 O O . VAL A 1 124 ? -2.357 11.094 21.030 1.00 93.31 124 VAL A O 1
ATOM 953 N N . LEU A 1 125 ? -1.773 12.595 19.469 1.00 90.94 125 LEU A N 1
ATOM 954 C CA . LEU A 1 125 ? -0.333 12.346 19.572 1.00 90.94 125 LEU A CA 1
ATOM 955 C C . LEU A 1 125 ? 0.188 12.614 20.987 1.00 90.94 125 LEU A C 1
ATOM 957 O O . LEU A 1 125 ? 0.887 11.774 21.549 1.00 90.94 125 LEU A O 1
ATOM 961 N N . THR A 1 126 ? -0.187 13.747 21.580 1.00 89.12 126 THR A N 1
ATOM 962 C CA . THR A 1 126 ? 0.201 14.095 22.954 1.00 89.12 126 THR A CA 1
ATOM 963 C C . THR A 1 126 ? -0.388 13.118 23.971 1.00 89.12 126 THR A C 1
ATOM 965 O O . THR A 1 126 ? 0.328 12.678 24.868 1.00 89.12 126 THR A O 1
ATOM 968 N N . TYR A 1 127 ? -1.637 12.679 23.800 1.00 89.25 127 TYR A N 1
ATOM 969 C CA . TYR A 1 127 ? -2.237 11.664 24.672 1.00 89.25 127 TYR A CA 1
ATOM 970 C C . TYR A 1 127 ? -1.577 10.287 24.543 1.00 89.25 127 TYR A C 1
ATOM 972 O O . TYR A 1 127 ? -1.400 9.591 25.540 1.00 89.25 127 TYR A O 1
ATOM 980 N N . VAL A 1 128 ? -1.177 9.890 23.333 1.00 87.38 128 VAL A N 1
ATOM 981 C CA . VAL A 1 128 ? -0.440 8.640 23.094 1.00 87.38 128 VAL A CA 1
ATOM 982 C C . VAL A 1 128 ? 0.959 8.721 23.698 1.00 87.38 128 VAL A C 1
ATOM 984 O O . VAL A 1 128 ? 1.380 7.779 24.362 1.00 87.38 128 VAL A O 1
ATOM 987 N N . MET A 1 129 ? 1.656 9.850 23.539 1.00 85.81 129 MET A N 1
ATOM 988 C CA . MET A 1 129 ? 2.953 10.099 24.180 1.00 85.81 129 MET A CA 1
ATOM 989 C C . MET A 1 129 ? 2.855 10.022 25.712 1.00 85.81 129 MET A C 1
ATOM 991 O O . MET A 1 129 ? 3.712 9.399 26.341 1.00 85.81 129 MET A O 1
ATOM 995 N N . LEU A 1 130 ? 1.786 10.575 26.301 1.00 83.69 130 LEU A N 1
ATOM 996 C CA . LEU A 1 130 ? 1.486 10.465 27.733 1.00 83.69 130 LEU A CA 1
ATOM 997 C C . LEU A 1 130 ? 1.151 9.022 28.150 1.00 83.69 130 LEU A C 1
ATOM 999 O O . LEU A 1 130 ? 1.643 8.548 29.170 1.00 83.69 130 LEU A O 1
ATOM 1003 N N . GLY A 1 131 ? 0.352 8.304 27.356 1.00 81.12 131 GLY A N 1
ATOM 1004 C CA . GLY A 1 131 ? -0.093 6.939 27.655 1.00 81.12 131 GLY A CA 1
ATOM 1005 C C . GLY A 1 131 ? 0.978 5.859 27.464 1.00 81.12 131 GLY A C 1
ATOM 1006 O O . GLY A 1 131 ? 0.953 4.848 28.159 1.00 81.12 131 GLY A O 1
ATOM 1007 N N . TRP A 1 132 ? 1.932 6.070 26.551 1.00 85.12 132 TRP A N 1
ATOM 1008 C CA . TRP A 1 132 ? 3.063 5.163 26.305 1.00 85.12 132 TRP A CA 1
ATOM 1009 C C . TRP A 1 132 ? 4.277 5.466 27.198 1.00 85.12 132 TRP A C 1
ATOM 1011 O O . TRP A 1 132 ? 5.280 4.759 27.126 1.00 85.12 132 TRP A O 1
ATOM 1021 N N . GLY A 1 133 ? 4.202 6.494 28.051 1.00 72.31 133 GLY A N 1
ATOM 1022 C CA . GLY A 1 133 ? 5.266 6.823 29.001 1.00 72.31 133 GLY A CA 1
ATOM 1023 C C . GLY A 1 133 ? 6.505 7.451 28.357 1.00 72.31 133 GLY A C 1
ATOM 1024 O O . GLY A 1 133 ? 7.612 7.283 28.872 1.00 72.31 133 GLY A O 1
ATOM 1025 N N . LEU A 1 134 ? 6.350 8.183 27.245 1.00 74.38 134 LEU A N 1
ATOM 1026 C CA . LEU A 1 134 ? 7.436 8.950 26.627 1.00 74.38 134 LEU A CA 1
ATOM 1027 C C . LEU A 1 134 ? 7.750 10.190 27.490 1.00 74.38 134 LEU A C 1
ATOM 1029 O O . LEU A 1 134 ? 7.394 11.319 27.162 1.00 74.38 134 LEU A O 1
ATOM 1033 N N . ASN A 1 135 ? 8.427 9.967 28.617 1.00 66.75 135 ASN A N 1
ATOM 1034 C CA . ASN A 1 135 ? 8.711 10.941 29.682 1.00 66.75 135 ASN A CA 1
ATOM 1035 C C . ASN A 1 135 ? 9.615 12.129 29.270 1.00 66.75 135 ASN A C 1
ATOM 1037 O O . ASN A 1 135 ? 9.927 12.982 30.089 1.00 66.75 135 ASN A O 1
ATOM 1041 N N . ILE A 1 136 ? 10.060 12.191 28.013 1.00 68.94 136 ILE A N 1
ATOM 1042 C CA . ILE A 1 136 ? 10.918 13.262 27.473 1.00 68.94 136 ILE A CA 1
ATOM 1043 C C . ILE A 1 136 ? 10.137 14.415 26.822 1.00 68.94 136 ILE A C 1
ATOM 1045 O O . ILE A 1 136 ? 10.751 15.369 26.363 1.00 68.94 136 ILE A O 1
ATOM 1049 N N . VAL A 1 137 ? 8.802 14.340 26.749 1.00 64.50 137 VAL A N 1
ATOM 1050 C CA . VAL A 1 137 ? 7.961 15.360 26.080 1.00 64.50 137 VAL A CA 1
ATOM 1051 C C . VAL A 1 137 ? 7.302 16.347 27.060 1.00 64.50 137 VAL A C 1
ATOM 1053 O O . VAL A 1 137 ? 6.807 17.386 26.635 1.00 64.50 137 VAL A O 1
ATOM 1056 N N . VAL A 1 138 ? 7.312 16.071 28.370 1.00 56.62 138 VAL A N 1
ATOM 1057 C CA . VAL A 1 138 ? 6.703 16.947 29.401 1.00 56.62 138 VAL A CA 1
ATOM 1058 C C . VAL A 1 138 ? 7.651 17.194 30.593 1.00 56.62 138 VAL A C 1
ATOM 1060 O O . VAL A 1 138 ? 7.245 17.759 31.604 1.00 56.62 138 VAL A O 1
ATOM 1063 N N . GLY A 1 139 ? 8.916 16.776 30.475 1.00 52.38 139 GLY A N 1
ATOM 1064 C CA . GLY A 1 139 ? 9.983 17.072 31.437 1.00 52.38 139 GLY A CA 1
ATOM 1065 C C . GLY A 1 139 ? 10.812 18.272 31.014 1.00 52.38 139 GLY A C 1
ATOM 1066 O O . GLY A 1 139 ? 11.151 18.330 29.811 1.00 52.38 139 GLY A O 1
#

Secondary structure (DSSP, 8-state):
-PPPPHHHHHHHHHHHHHHHHHHHHHHHHHHHEEEEEETTEEEEEE-HHHHHHHHHHHHHHHHHHHHHHTTS-SSSHHHHHHHHHHHHHHHHHHHHHHHHHHHHHHGGGSTT--HHHHHHHHHHHHHHHHHTT-TTS--